Protein AF-A0A1H5P015-F1 (afdb_monomer)

Sequence (93 aa):
MNTRTAACAALLALTAALTACSSGTDAEADPAACKAAMVKDFKKAAAQGDKATPADRPTACDGLDDKTVQKLATEVISEQVDNTLKGLETAQP

Solvent-accessible surface area (backbone atoms only — not comparable to full-atom values): 6118 Å² total; per-residue (Å²): 142,86,83,90,80,84,80,99,77,84,78,92,69,76,96,78,76,86,80,85,80,72,96,59,100,62,90,71,53,43,68,66,54,21,43,53,48,51,48,50,51,50,52,51,35,64,75,44,49,94,71,44,68,92,76,76,85,55,75,53,40,51,84,54,55,70,65,59,53,51,50,45,53,50,52,47,53,52,53,54,51,53,54,50,51,55,54,51,68,72,66,60,132

Radius of gyration: 21.09 Å; Cα contacts (8 Å, |Δi|>4): 39; chains: 1; bounding box: 57×58×42 Å

Mean predicted aligned error: 13.5 Å

Secondary structure (DSSP, 8-state):
--------------S-SSSS----SS----HHHHHHHHHHHHHHHHHHGGGPPPPPPPGGGTTS-HHHHHHHHHHHHHHHHHHHHHHHHTT--

pLDDT: mean 76.71, std 19.41, range [38.88, 95.0]

Structure (mmCIF, N/CA/C/O backbone):
data_AF-A0A1H5P015-F1
#
_entry.id   AF-A0A1H5P015-F1
#
loop_
_atom_site.group_PDB
_atom_site.id
_atom_site.type_symbol
_atom_site.label_atom_id
_atom_site.label_alt_id
_atom_site.label_comp_id
_atom_site.label_asym_id
_atom_site.label_entity_id
_atom_site.label_seq_id
_atom_site.pdbx_PDB_ins_code
_atom_site.Cartn_x
_atom_site.Cartn_y
_atom_site.Cartn_z
_atom_site.occupancy
_atom_site.B_iso_or_equiv
_atom_site.auth_seq_id
_atom_site.auth_comp_id
_atom_site.auth_asym_id
_atom_site.auth_atom_id
_atom_site.pdbx_PDB_model_num
ATOM 1 N N . MET A 1 1 ? 33.847 46.511 13.257 1.00 38.88 1 MET A N 1
ATOM 2 C CA . MET A 1 1 ? 33.348 45.522 12.279 1.00 38.88 1 MET A CA 1
ATOM 3 C C . MET A 1 1 ? 32.907 44.315 13.083 1.00 38.88 1 MET A C 1
ATOM 5 O O . MET A 1 1 ? 33.737 43.493 13.443 1.00 38.88 1 MET A O 1
ATOM 9 N N . ASN A 1 2 ? 31.634 44.287 13.473 1.00 43.38 2 ASN A N 1
ATOM 10 C CA . ASN A 1 2 ? 31.087 43.260 14.352 1.00 43.38 2 ASN A CA 1
ATOM 11 C C . ASN A 1 2 ? 29.881 42.633 13.669 1.00 43.38 2 ASN A C 1
ATOM 13 O O . ASN A 1 2 ? 28.844 43.284 13.626 1.00 43.38 2 ASN A O 1
ATOM 17 N N . THR A 1 3 ? 30.000 41.374 13.251 1.00 46.81 3 THR A N 1
ATOM 18 C CA . THR A 1 3 ? 28.900 40.408 13.369 1.00 46.81 3 THR A CA 1
ATOM 19 C C . THR A 1 3 ? 29.431 38.989 13.208 1.00 46.81 3 THR A C 1
ATOM 21 O O . THR A 1 3 ? 30.015 38.618 12.195 1.00 46.81 3 THR A O 1
ATOM 24 N N . ARG A 1 4 ? 29.253 38.213 14.277 1.00 63.31 4 ARG A N 1
ATOM 25 C CA . ARG A 1 4 ? 29.416 36.763 14.330 1.00 63.31 4 ARG A CA 1
ATOM 26 C C . ARG A 1 4 ? 28.119 36.129 13.819 1.00 63.31 4 ARG A C 1
ATOM 28 O O . ARG A 1 4 ? 27.061 36.496 14.317 1.00 63.31 4 ARG A O 1
ATOM 35 N N . THR A 1 5 ? 28.217 35.141 12.936 1.00 50.12 5 THR A N 1
ATOM 36 C CA . THR A 1 5 ? 27.125 34.200 12.614 1.00 50.12 5 THR A CA 1
ATOM 37 C C . THR A 1 5 ? 27.806 32.928 12.099 1.00 50.12 5 THR A C 1
ATOM 39 O O . THR A 1 5 ? 28.371 32.938 11.015 1.00 50.12 5 THR A O 1
ATOM 42 N N . ALA A 1 6 ? 28.150 31.962 12.952 1.00 51.38 6 ALA A N 1
ATOM 43 C CA . ALA A 1 6 ? 27.285 30.965 13.588 1.00 51.38 6 ALA A CA 1
ATOM 44 C C . ALA A 1 6 ? 26.664 29.974 12.581 1.00 51.38 6 ALA A C 1
ATOM 46 O O . ALA A 1 6 ? 25.758 30.320 11.836 1.00 51.38 6 ALA A O 1
ATOM 47 N N . ALA A 1 7 ? 27.173 28.7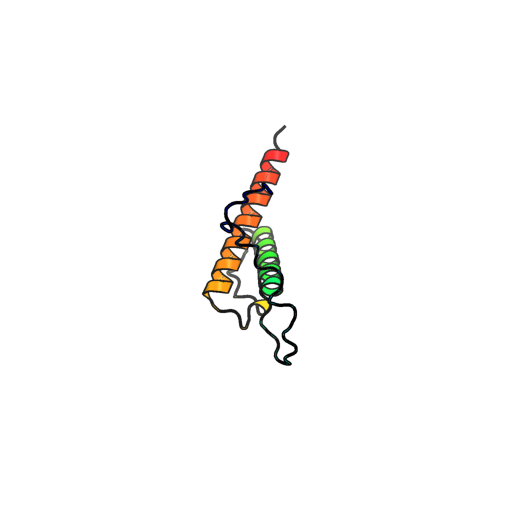38 12.650 1.00 51.44 7 ALA A N 1
ATOM 48 C CA . ALA A 1 7 ? 26.484 27.468 12.413 1.00 51.44 7 ALA A CA 1
ATOM 49 C C . ALA A 1 7 ? 25.778 27.247 11.057 1.00 51.44 7 ALA A C 1
ATOM 51 O O . ALA A 1 7 ? 24.556 27.302 10.956 1.00 51.44 7 ALA A O 1
ATOM 52 N N . CYS A 1 8 ? 26.537 26.802 10.051 1.00 45.34 8 CYS A N 1
ATOM 53 C CA . CYS A 1 8 ? 25.994 26.013 8.938 1.00 45.34 8 CYS A CA 1
ATOM 54 C C . CYS A 1 8 ? 25.765 24.562 9.398 1.00 45.34 8 CYS A C 1
ATOM 56 O O . CYS A 1 8 ? 26.529 23.664 9.056 1.00 45.34 8 CYS A O 1
ATOM 58 N N . ALA A 1 9 ? 24.748 24.336 10.226 1.00 53.56 9 ALA A N 1
ATOM 59 C CA . ALA A 1 9 ? 24.313 22.998 10.616 1.00 53.56 9 ALA A CA 1
ATOM 60 C C . ALA A 1 9 ? 22.792 22.984 10.775 1.00 53.56 9 ALA A C 1
ATOM 62 O O . ALA A 1 9 ? 22.279 23.105 11.879 1.00 53.56 9 ALA A O 1
ATOM 63 N N . ALA A 1 10 ? 22.101 22.898 9.642 1.00 56.06 10 ALA A N 1
ATOM 64 C CA . ALA A 1 10 ? 20.767 22.326 9.456 1.00 56.06 10 ALA A CA 1
ATOM 65 C C . ALA A 1 10 ? 20.248 22.860 8.126 1.00 56.06 10 ALA A C 1
ATOM 67 O O . ALA A 1 10 ? 20.028 24.056 8.009 1.00 56.06 10 ALA A O 1
ATOM 68 N N . LEU A 1 11 ? 20.101 21.981 7.138 1.00 49.88 11 LEU A N 1
ATOM 69 C CA . LEU A 1 11 ? 19.024 21.990 6.144 1.00 49.88 11 LEU A CA 1
ATOM 70 C C . LEU A 1 11 ? 19.209 20.731 5.289 1.00 49.88 11 LEU A C 1
ATOM 72 O O . LEU A 1 11 ? 19.630 20.764 4.137 1.00 49.88 11 LEU A O 1
ATOM 76 N N . LEU A 1 12 ? 18.876 19.591 5.901 1.00 50.94 12 LEU A N 1
ATOM 77 C CA . LEU A 1 12 ? 18.315 18.444 5.189 1.00 50.94 12 LEU A CA 1
ATOM 78 C C . LEU A 1 12 ? 16.968 18.902 4.608 1.00 50.94 12 LEU A C 1
ATOM 80 O O . LEU A 1 12 ? 15.902 18.625 5.150 1.00 50.94 12 LEU A O 1
ATOM 84 N N . ALA A 1 13 ? 17.034 19.712 3.554 1.00 53.72 13 ALA A N 1
ATOM 85 C CA . ALA A 1 13 ? 15.884 20.148 2.791 1.00 53.72 13 ALA A CA 1
ATOM 86 C C . ALA A 1 13 ? 15.546 19.055 1.769 1.00 53.72 13 ALA A C 1
ATOM 88 O O . ALA A 1 13 ? 16.224 18.888 0.761 1.00 53.72 13 ALA A O 1
ATOM 89 N N . LEU A 1 14 ? 14.518 18.278 2.099 1.00 49.16 14 LEU A N 1
ATOM 90 C CA . LEU A 1 14 ? 13.439 17.860 1.200 1.00 49.16 14 LEU A CA 1
ATOM 91 C C . LEU A 1 14 ? 13.786 17.730 -0.305 1.00 49.16 14 LEU A C 1
ATOM 93 O O . LEU A 1 14 ? 13.578 18.642 -1.101 1.00 49.16 14 LEU A O 1
ATOM 97 N N . THR A 1 15 ? 14.274 16.555 -0.696 1.00 55.69 15 THR A N 1
ATOM 98 C CA . THR A 1 15 ? 13.630 15.569 -1.604 1.00 55.69 15 THR A CA 1
ATOM 99 C C . THR A 1 15 ? 12.613 15.967 -2.704 1.00 55.69 15 THR A C 1
ATOM 101 O O . THR A 1 15 ? 11.892 15.079 -3.142 1.00 55.69 15 THR A O 1
ATOM 104 N N . ALA A 1 16 ? 12.510 17.191 -3.228 1.00 50.00 16 ALA A N 1
ATOM 105 C CA . ALA A 1 16 ? 11.395 17.521 -4.147 1.00 50.00 16 ALA A CA 1
ATOM 106 C C . ALA A 1 16 ? 11.755 17.975 -5.576 1.00 50.00 16 ALA A C 1
ATOM 108 O O . ALA A 1 16 ? 10.864 18.408 -6.299 1.00 50.00 16 ALA A O 1
ATOM 109 N N 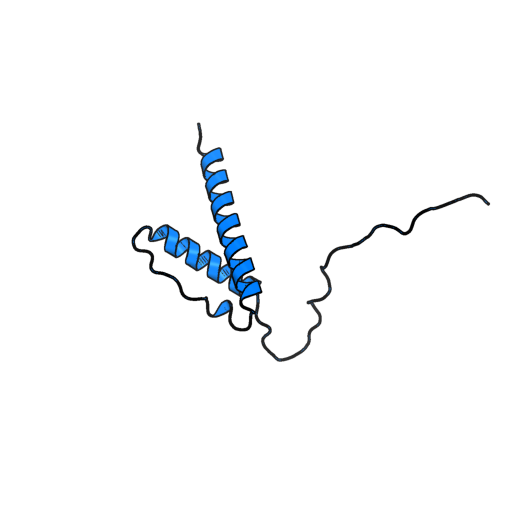. ALA A 1 17 ? 13.014 17.875 -6.019 1.00 50.50 17 ALA A N 1
ATOM 110 C CA . ALA A 1 17 ? 13.406 18.355 -7.357 1.00 50.50 17 ALA A CA 1
ATOM 111 C C . ALA A 1 17 ? 14.154 17.342 -8.247 1.00 50.50 17 ALA A C 1
ATOM 113 O O . ALA A 1 17 ? 14.594 17.717 -9.330 1.00 50.50 17 ALA A O 1
ATOM 114 N N . LEU A 1 18 ? 14.312 16.074 -7.839 1.00 48.22 18 LEU A N 1
ATOM 115 C CA . LEU A 1 18 ? 15.159 15.117 -8.576 1.00 48.22 18 LEU A CA 1
ATOM 116 C C . LEU A 1 18 ? 14.450 14.182 -9.574 1.00 48.22 18 LEU A C 1
ATOM 118 O O . LEU A 1 18 ? 15.143 13.411 -10.223 1.00 48.22 18 LEU A O 1
ATOM 122 N N . THR A 1 19 ? 13.133 14.252 -9.778 1.00 53.72 19 THR A N 1
ATOM 123 C CA . THR A 1 19 ? 12.451 13.374 -10.763 1.00 53.72 19 THR A CA 1
ATOM 124 C C . THR A 1 19 ? 11.812 14.103 -11.945 1.00 53.72 19 THR A C 1
ATOM 126 O O . THR A 1 19 ? 11.194 13.471 -12.790 1.00 53.72 19 THR A O 1
ATOM 129 N N . ALA A 1 20 ? 12.002 15.419 -12.080 1.00 46.75 20 ALA A N 1
ATOM 130 C CA . ALA A 1 20 ? 11.444 16.185 -13.202 1.00 46.75 20 ALA A CA 1
ATOM 131 C C . ALA A 1 20 ? 12.402 16.356 -14.404 1.00 46.75 20 ALA A C 1
ATOM 133 O O . ALA A 1 20 ? 12.146 17.189 -15.267 1.00 46.75 20 ALA A O 1
ATOM 134 N N . CYS A 1 21 ? 13.499 15.595 -14.480 1.00 47.59 21 CYS A N 1
ATOM 135 C CA . CYS A 1 21 ? 14.435 15.647 -15.611 1.00 47.59 21 CYS A CA 1
ATOM 136 C C . CYS A 1 21 ? 15.011 14.256 -15.925 1.00 47.59 21 CYS A C 1
ATOM 138 O O . CYS A 1 21 ? 16.198 14.001 -15.750 1.00 47.59 21 CYS A O 1
ATOM 140 N N . SER A 1 22 ? 14.152 13.352 -16.391 1.00 39.72 22 SER A N 1
ATOM 141 C CA . SER A 1 22 ? 14.554 12.147 -17.124 1.00 39.72 22 SER A CA 1
ATOM 142 C C . SER A 1 22 ? 13.864 12.201 -18.484 1.00 39.72 22 SER A C 1
ATOM 144 O O . SER A 1 22 ? 12.787 11.661 -18.711 1.00 39.72 22 SER A O 1
ATOM 146 N N . SER A 1 23 ? 14.443 12.982 -19.392 1.00 48.84 23 SER A N 1
ATOM 147 C CA . SER A 1 23 ? 14.163 12.915 -20.822 1.00 48.84 23 SER A CA 1
ATOM 148 C C . SER A 1 23 ? 14.782 11.622 -21.365 1.00 48.84 23 SER A C 1
ATOM 150 O O . SER A 1 23 ? 15.864 11.630 -21.944 1.00 48.84 23 SER A O 1
ATOM 152 N N . GLY A 1 24 ? 14.104 10.500 -21.130 1.00 40.81 24 GLY A N 1
ATOM 153 C CA . GLY A 1 24 ? 14.505 9.168 -21.571 1.00 40.81 24 GLY A CA 1
ATOM 154 C C . GLY A 1 24 ? 13.272 8.346 -21.922 1.00 40.81 24 GLY A C 1
ATOM 155 O O . GLY A 1 24 ? 12.320 8.268 -21.157 1.00 40.81 24 GLY A O 1
ATOM 156 N N . THR A 1 25 ? 13.248 7.807 -23.132 1.00 50.06 25 THR A N 1
ATOM 157 C CA . THR A 1 25 ? 12.109 7.117 -23.739 1.00 50.06 25 THR A CA 1
ATOM 158 C C . THR A 1 25 ? 12.028 5.670 -23.253 1.00 50.06 25 THR A C 1
ATOM 160 O O . THR A 1 25 ? 12.261 4.759 -24.027 1.00 50.06 25 THR A O 1
ATOM 163 N N . ASP A 1 26 ? 11.692 5.463 -21.984 1.00 47.12 26 ASP A N 1
ATOM 164 C CA . ASP A 1 26 ? 11.318 4.166 -21.415 1.00 47.12 26 ASP A CA 1
ATOM 165 C C . ASP A 1 26 ? 10.300 4.449 -20.309 1.00 47.12 26 ASP A C 1
ATOM 167 O O . ASP A 1 26 ? 10.513 5.332 -19.483 1.00 47.12 26 ASP A O 1
ATOM 171 N N . ALA A 1 27 ? 9.145 3.785 -20.337 1.00 54.50 27 ALA A N 1
ATOM 172 C CA . ALA A 1 27 ? 8.068 4.033 -19.384 1.00 54.50 27 ALA A CA 1
ATOM 173 C C . ALA A 1 27 ? 8.516 3.633 -17.966 1.00 54.50 27 ALA A C 1
ATOM 175 O O . ALA A 1 27 ? 8.373 2.478 -17.568 1.00 54.50 27 ALA A O 1
ATOM 176 N N . GLU A 1 28 ? 9.098 4.579 -17.224 1.00 60.16 28 GLU A N 1
ATOM 177 C CA . GLU A 1 28 ? 9.395 4.431 -15.800 1.00 60.16 28 GLU A CA 1
ATOM 178 C C . GLU A 1 28 ? 8.103 4.044 -15.070 1.00 60.16 28 GLU A C 1
ATOM 180 O O . GLU A 1 28 ? 7.051 4.662 -15.253 1.00 60.16 28 GLU A O 1
ATOM 185 N N . ALA A 1 29 ? 8.177 2.976 -14.275 1.00 70.44 29 ALA A N 1
ATOM 186 C CA . ALA A 1 29 ? 7.053 2.507 -13.482 1.00 70.44 29 ALA A CA 1
ATOM 187 C C . ALA A 1 29 ? 6.565 3.631 -12.558 1.00 70.44 29 ALA A C 1
ATOM 189 O O . ALA A 1 29 ? 7.370 4.244 -11.860 1.00 70.44 29 ALA A O 1
ATOM 190 N N 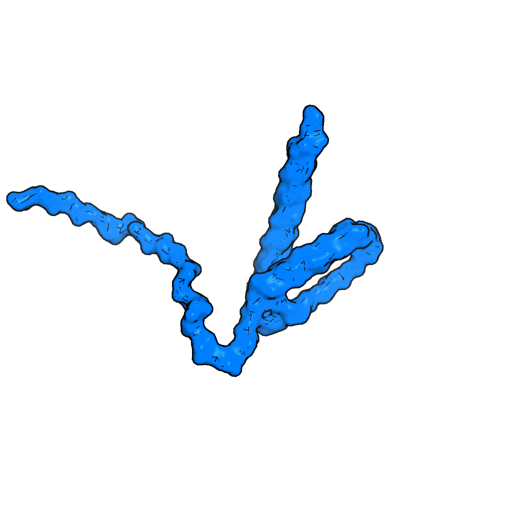. ASP A 1 30 ? 5.255 3.895 -12.554 1.00 87.12 30 ASP A N 1
ATOM 191 C CA . ASP A 1 30 ? 4.647 5.024 -11.845 1.00 87.12 30 ASP A CA 1
ATOM 192 C C . ASP A 1 30 ? 4.104 4.580 -10.468 1.00 87.12 30 ASP A C 1
ATOM 194 O O . ASP A 1 30 ? 3.045 3.939 -10.383 1.00 87.12 30 ASP A O 1
ATOM 198 N N . PRO A 1 31 ? 4.776 4.937 -9.351 1.00 89.19 31 PRO A N 1
ATOM 199 C CA . PRO A 1 31 ? 4.323 4.573 -8.011 1.00 89.19 31 PRO A CA 1
ATOM 200 C C . PRO A 1 31 ? 2.965 5.187 -7.652 1.00 89.19 31 PRO A C 1
ATOM 202 O O . PRO A 1 31 ? 2.210 4.596 -6.876 1.00 89.19 31 PRO A O 1
ATOM 205 N N . ALA A 1 32 ? 2.630 6.355 -8.207 1.00 91.88 32 ALA A N 1
ATOM 206 C CA . ALA A 1 32 ? 1.357 7.015 -7.952 1.00 91.88 32 ALA A CA 1
ATOM 207 C C . ALA A 1 32 ? 0.211 6.294 -8.674 1.00 91.88 32 ALA A C 1
ATOM 209 O O . ALA A 1 32 ? -0.837 6.061 -8.065 1.00 91.88 32 ALA A O 1
ATOM 210 N N . ALA A 1 33 ? 0.421 5.872 -9.926 1.00 92.19 33 ALA A N 1
ATOM 211 C CA . ALA A 1 33 ? -0.544 5.051 -10.657 1.00 92.19 33 ALA A CA 1
ATOM 212 C C . ALA A 1 33 ? -0.778 3.699 -9.964 1.00 92.19 33 ALA A C 1
ATOM 214 O O . ALA A 1 33 ? -1.930 3.291 -9.786 1.00 92.19 33 ALA A O 1
ATOM 215 N N . CYS A 1 34 ? 0.293 3.044 -9.501 1.00 94.62 34 CYS A N 1
ATOM 216 C CA . CYS A 1 34 ? 0.204 1.823 -8.700 1.00 94.62 34 CYS A CA 1
ATOM 217 C C . CYS A 1 34 ? -0.638 2.037 -7.435 1.00 94.62 34 CYS A C 1
ATOM 219 O O . CYS A 1 34 ? -1.632 1.339 -7.223 1.00 94.62 34 CYS A O 1
ATOM 221 N N . LYS A 1 35 ? -0.308 3.053 -6.623 1.00 94.31 35 LYS A N 1
ATOM 222 C CA . LYS A 1 35 ? -1.049 3.363 -5.391 1.00 94.31 35 LYS A CA 1
ATOM 223 C C . LYS A 1 35 ? -2.526 3.646 -5.673 1.00 94.31 35 LYS A C 1
ATOM 225 O O . LYS A 1 35 ? -3.395 3.128 -4.974 1.00 94.31 35 LYS A O 1
ATOM 230 N N . ALA A 1 36 ? -2.832 4.420 -6.714 1.00 94.38 36 ALA A N 1
ATOM 231 C CA . ALA A 1 36 ? -4.208 4.725 -7.103 1.00 94.38 36 ALA A CA 1
ATOM 232 C C . ALA A 1 36 ? -5.001 3.465 -7.496 1.00 94.38 36 ALA A C 1
ATOM 234 O O . ALA A 1 36 ? -6.166 3.325 -7.108 1.00 94.38 36 ALA A O 1
ATOM 235 N N . ALA A 1 37 ? -4.374 2.529 -8.216 1.00 94.31 37 ALA A N 1
ATOM 236 C C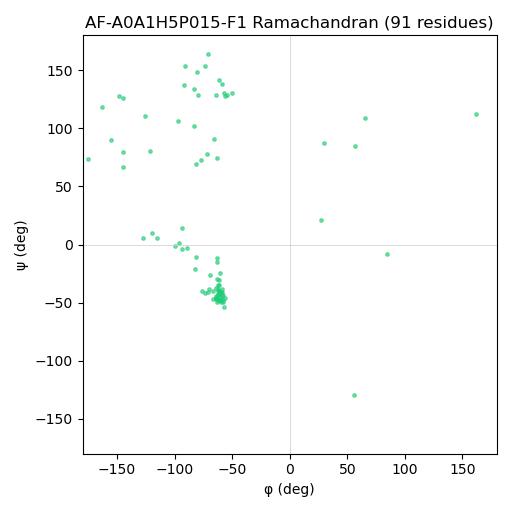A . ALA A 1 37 ? -4.982 1.243 -8.544 1.00 94.31 37 ALA A CA 1
ATOM 237 C C . ALA A 1 37 ? -5.253 0.407 -7.281 1.00 94.31 37 ALA A C 1
ATOM 239 O O . ALA A 1 37 ? -6.368 -0.082 -7.101 1.00 94.31 37 ALA A O 1
ATOM 240 N N . MET A 1 38 ? -4.298 0.346 -6.348 1.00 94.88 38 MET A N 1
ATOM 241 C CA . MET A 1 38 ? -4.466 -0.361 -5.071 1.00 94.88 38 MET A CA 1
ATOM 242 C C . MET A 1 38 ? -5.599 0.224 -4.216 1.00 94.88 38 MET A C 1
ATOM 244 O O . MET A 1 38 ? -6.383 -0.524 -3.636 1.00 94.88 38 MET A O 1
ATOM 248 N N . VAL A 1 39 ? -5.749 1.554 -4.171 1.00 94.81 39 VAL A N 1
ATOM 249 C CA . VAL A 1 39 ? -6.883 2.208 -3.487 1.00 94.81 39 VAL A CA 1
ATOM 250 C C . VAL A 1 39 ? -8.216 1.792 -4.111 1.00 94.81 39 VAL A C 1
ATOM 252 O O . VAL A 1 39 ? -9.191 1.549 -3.396 1.00 94.81 39 VAL A O 1
ATOM 255 N N . LYS A 1 40 ? -8.286 1.721 -5.444 1.00 92.31 40 LYS A N 1
ATOM 256 C CA . LYS A 1 40 ? -9.499 1.308 -6.158 1.00 92.31 40 LYS A CA 1
ATOM 257 C C . LYS A 1 40 ? -9.867 -0.140 -5.835 1.00 92.31 40 LYS A C 1
ATOM 259 O O . LYS A 1 40 ? -11.032 -0.405 -5.534 1.00 92.31 40 LYS A O 1
ATOM 264 N N . ASP A 1 41 ? -8.892 -1.042 -5.857 1.00 92.12 41 ASP A N 1
ATOM 265 C CA . ASP A 1 41 ? -9.114 -2.457 -5.554 1.00 92.12 41 ASP A CA 1
ATOM 266 C C . ASP A 1 41 ? -9.499 -2.668 -4.090 1.00 92.12 41 ASP A C 1
ATOM 268 O O . ASP A 1 41 ? -10.454 -3.394 -3.814 1.00 92.12 41 ASP A O 1
ATOM 272 N N . PHE A 1 42 ? -8.869 -1.943 -3.159 1.00 91.69 42 PHE A N 1
ATOM 273 C CA . PHE A 1 42 ? -9.263 -1.954 -1.750 1.00 91.69 42 PHE A CA 1
ATOM 274 C C . PHE A 1 42 ? -10.724 -1.524 -1.566 1.00 91.69 42 PHE A C 1
ATOM 276 O O . PHE A 1 42 ? -11.502 -2.222 -0.919 1.00 91.69 42 PHE A O 1
ATOM 283 N N . LYS A 1 43 ? -11.138 -0.399 -2.167 1.00 91.31 43 LYS A N 1
ATOM 284 C CA . LYS A 1 43 ? -12.526 0.090 -2.076 1.00 91.31 43 LYS A CA 1
ATOM 285 C C . LYS A 1 43 ? -13.523 -0.893 -2.682 1.00 91.31 43 LYS A C 1
ATOM 287 O O . LYS A 1 43 ? -14.613 -1.071 -2.143 1.00 91.31 43 LYS A O 1
ATOM 292 N N . LYS A 1 44 ? -13.155 -1.542 -3.790 1.00 91.75 44 LYS A N 1
ATOM 293 C CA . LYS A 1 44 ? -13.973 -2.583 -4.416 1.00 91.75 44 LYS A CA 1
ATOM 294 C C . LYS A 1 44 ? -14.129 -3.791 -3.491 1.00 91.75 44 LYS A C 1
ATOM 296 O O . LYS A 1 44 ? -15.255 -4.241 -3.302 1.00 91.75 44 LYS A O 1
ATOM 301 N N . ALA A 1 45 ? -13.041 -4.273 -2.893 1.00 90.50 45 ALA A N 1
ATOM 302 C CA . ALA A 1 45 ? -13.079 -5.372 -1.933 1.00 90.50 45 ALA A CA 1
ATOM 303 C C . ALA A 1 45 ? -13.922 -5.009 -0.699 1.00 90.50 45 ALA A C 1
ATOM 305 O O . ALA A 1 45 ? -14.811 -5.766 -0.318 1.00 90.50 45 ALA A O 1
ATOM 306 N N . ALA A 1 46 ? -13.738 -3.809 -0.142 1.00 89.00 46 ALA A N 1
ATOM 307 C CA . ALA A 1 46 ? -14.536 -3.313 0.979 1.00 89.00 46 ALA A CA 1
ATOM 308 C C . ALA A 1 46 ? -16.040 -3.263 0.650 1.00 89.00 46 ALA A C 1
ATOM 310 O O . ALA A 1 46 ? -16.863 -3.663 1.467 1.00 89.00 46 ALA A O 1
ATOM 311 N N . ALA A 1 47 ? -16.408 -2.842 -0.566 1.00 91.06 47 ALA A N 1
ATOM 312 C CA . ALA A 1 47 ? -17.799 -2.846 -1.024 1.00 91.06 47 ALA A CA 1
ATOM 313 C C . ALA A 1 47 ? -18.366 -4.262 -1.249 1.00 91.06 47 ALA A C 1
ATOM 315 O O . ALA A 1 47 ? -19.578 -4.461 -1.171 1.00 91.06 47 ALA A O 1
ATOM 316 N N . GLN A 1 48 ? -17.511 -5.245 -1.546 1.00 92.81 48 GLN A N 1
ATOM 317 C CA . GLN A 1 48 ? -17.902 -6.647 -1.719 1.00 92.81 48 GLN A CA 1
ATOM 318 C C . GLN A 1 48 ? -18.021 -7.408 -0.388 1.00 92.81 48 GLN A C 1
ATOM 320 O O . GLN A 1 48 ? -18.721 -8.424 -0.345 1.00 92.81 48 GLN A O 1
ATOM 325 N N . GLY A 1 49 ? -17.375 -6.928 0.680 1.00 90.75 49 GLY A N 1
ATOM 326 C CA . GLY A 1 49 ? -17.368 -7.575 1.993 1.00 90.75 49 GLY A CA 1
ATOM 327 C C . GLY A 1 49 ? -16.862 -9.016 1.905 1.00 90.75 49 GLY 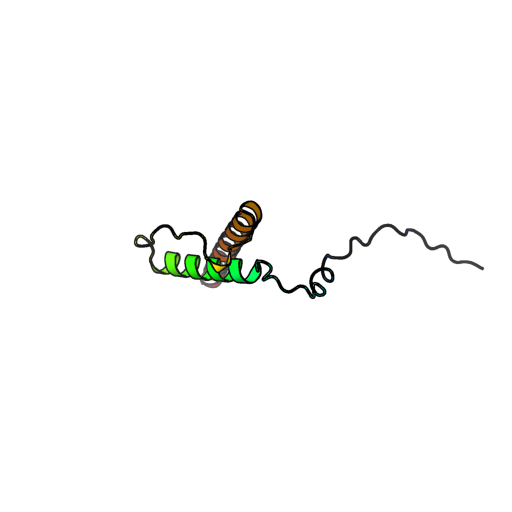A C 1
ATOM 328 O O . GLY A 1 49 ? -15.856 -9.286 1.254 1.00 90.75 49 GLY A O 1
ATOM 329 N N . ASP A 1 50 ? -17.609 -9.960 2.476 1.00 90.94 50 ASP A N 1
ATOM 330 C CA . ASP A 1 50 ? -17.255 -11.392 2.501 1.00 90.94 50 ASP A CA 1
ATOM 331 C C . ASP A 1 50 ? -17.183 -12.053 1.113 1.00 90.94 50 ASP A C 1
ATOM 333 O O . ASP A 1 50 ? -16.712 -13.180 0.974 1.00 90.94 50 ASP A O 1
ATOM 337 N N . LYS A 1 51 ? -17.668 -11.374 0.066 1.00 91.56 51 LYS A N 1
ATOM 338 C CA . LYS A 1 51 ? -17.588 -11.849 -1.324 1.00 91.56 51 LYS A CA 1
ATOM 339 C C . LYS A 1 51 ? -16.310 -11.398 -2.029 1.00 91.56 51 LYS A C 1
ATOM 341 O O . LYS A 1 51 ? -16.129 -11.730 -3.201 1.00 91.56 51 LYS A O 1
ATOM 346 N N . ALA A 1 52 ? -15.472 -10.601 -1.367 1.00 89.81 52 ALA A N 1
ATOM 347 C CA . ALA A 1 52 ? -14.212 -10.152 -1.929 1.00 89.81 52 ALA A CA 1
ATOM 348 C C . ALA A 1 52 ? -13.288 -11.351 -2.160 1.00 89.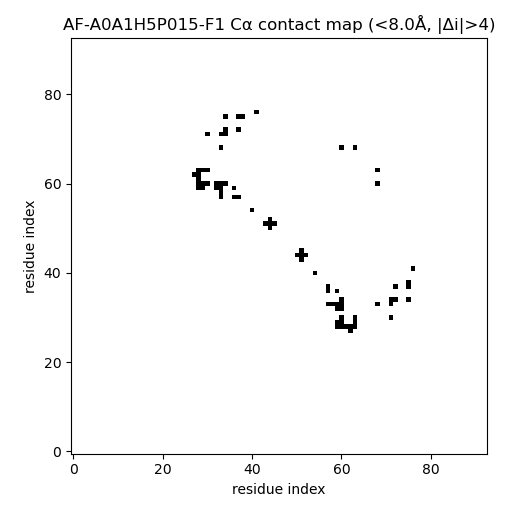81 52 ALA A C 1
ATOM 350 O O . ALA A 1 52 ? -13.042 -12.162 -1.268 1.00 89.81 52 ALA A O 1
ATOM 351 N N . THR A 1 53 ? -12.761 -11.455 -3.373 1.00 87.75 53 THR A N 1
ATOM 352 C CA . THR A 1 53 ? -11.701 -12.408 -3.694 1.00 87.75 53 THR A CA 1
ATOM 353 C C . THR A 1 53 ? -10.343 -11.742 -3.489 1.00 87.75 53 THR A C 1
ATOM 355 O O . THR A 1 53 ? -10.249 -10.521 -3.646 1.00 87.75 53 THR A O 1
ATOM 358 N N . PRO A 1 54 ? -9.278 -12.510 -3.191 1.00 81.25 54 PRO A N 1
ATOM 359 C CA . PRO A 1 54 ? -7.919 -11.983 -3.230 1.00 81.25 54 PRO A CA 1
ATOM 360 C C . PRO A 1 54 ? -7.673 -11.264 -4.561 1.00 81.25 54 PRO A C 1
ATOM 362 O O . PRO A 1 54 ? -8.013 -11.792 -5.621 1.00 81.25 54 PRO A O 1
ATOM 365 N N . ALA A 1 55 ? -7.150 -10.042 -4.491 1.00 80.00 55 ALA A N 1
ATOM 366 C CA . ALA A 1 55 ? -6.774 -9.279 -5.669 1.00 80.00 55 ALA A CA 1
ATOM 367 C C . ALA A 1 55 ? -5.306 -9.550 -5.997 1.00 80.00 55 ALA A C 1
ATOM 369 O O . ALA A 1 55 ? -4.457 -9.566 -5.102 1.00 80.00 55 ALA A O 1
ATOM 370 N N . ASP A 1 56 ? -5.020 -9.739 -7.280 1.00 87.44 56 ASP A N 1
ATOM 371 C CA . ASP A 1 56 ? -3.651 -9.768 -7.774 1.00 87.44 56 ASP A CA 1
ATOM 372 C C . ASP A 1 56 ? -3.028 -8.370 -7.723 1.00 87.44 56 ASP A C 1
ATOM 374 O O . ASP A 1 56 ? -3.713 -7.348 -7.614 1.00 87.44 56 ASP A O 1
ATOM 378 N N . ARG A 1 57 ? -1.698 -8.320 -7.833 1.00 87.38 57 ARG A N 1
ATOM 379 C CA . ARG A 1 57 ? -0.968 -7.062 -8.000 1.00 87.38 57 ARG A CA 1
ATOM 380 C C . ARG A 1 57 ? -1.506 -6.317 -9.235 1.00 87.38 57 ARG A C 1
ATOM 382 O O . ARG A 1 57 ? -1.525 -6.905 -10.317 1.00 87.38 57 ARG A O 1
ATOM 389 N N . PRO A 1 58 ? -1.895 -5.034 -9.116 1.00 89.56 58 PRO A N 1
ATOM 390 C CA . PRO A 1 58 ? -2.359 -4.268 -10.265 1.00 89.56 58 PRO A CA 1
ATOM 391 C C . PRO A 1 58 ? -1.266 -4.134 -11.326 1.00 89.56 58 PRO A C 1
ATOM 393 O O . PRO A 1 58 ? -0.117 -3.861 -10.987 1.00 89.56 58 PRO A O 1
ATOM 396 N N . THR A 1 59 ? -1.631 -4.202 -12.608 1.00 91.38 59 THR A N 1
ATOM 397 C CA . THR A 1 59 ? -0.692 -3.978 -13.728 1.00 91.38 59 THR A CA 1
ATOM 398 C C . THR A 1 59 ? -0.076 -2.577 -13.706 1.00 91.38 59 THR A C 1
ATOM 400 O O . THR A 1 59 ? 1.026 -2.358 -14.189 1.00 91.38 59 THR A O 1
ATOM 403 N N . ALA A 1 60 ? -0.755 -1.608 -13.083 1.00 90.44 60 ALA A N 1
ATOM 404 C CA . ALA A 1 60 ? -0.213 -0.270 -12.837 1.00 90.44 60 ALA A CA 1
ATOM 405 C C . ALA A 1 60 ? 1.017 -0.273 -11.907 1.00 90.44 60 ALA A C 1
ATOM 407 O O . ALA A 1 60 ? 1.713 0.731 -11.810 1.00 90.44 60 ALA A O 1
ATOM 408 N N . CYS A 1 61 ? 1.267 -1.378 -11.205 1.00 90.75 61 CYS A N 1
ATOM 409 C CA . CYS A 1 61 ? 2.451 -1.578 -10.386 1.00 90.75 61 CYS A CA 1
ATOM 410 C C . CYS A 1 61 ? 3.578 -2.287 -11.141 1.00 90.75 61 CYS A C 1
ATOM 412 O O . CYS A 1 61 ? 4.632 -2.491 -10.542 1.00 90.75 61 CYS A O 1
ATOM 414 N N . ASP A 1 62 ? 3.387 -2.713 -12.391 1.00 91.50 62 ASP A N 1
ATOM 415 C CA . ASP A 1 62 ? 4.420 -3.420 -13.151 1.00 91.50 62 ASP A CA 1
ATOM 416 C C . ASP A 1 62 ? 5.679 -2.554 -13.292 1.00 91.50 62 ASP A C 1
ATOM 418 O O . ASP A 1 62 ? 5.611 -1.341 -13.479 1.00 91.50 62 ASP A O 1
ATOM 422 N N . GLY A 1 63 ? 6.847 -3.179 -13.133 1.00 89.44 63 GLY A N 1
ATOM 423 C CA . GLY A 1 63 ? 8.142 -2.489 -13.143 1.00 89.44 63 GLY A CA 1
ATOM 424 C C . GLY A 1 63 ? 8.577 -1.880 -11.802 1.00 89.44 63 GLY A C 1
ATOM 425 O O . GLY A 1 63 ? 9.735 -1.492 -11.678 1.00 89.44 63 GLY A O 1
ATOM 426 N N . LEU A 1 64 ? 7.716 -1.851 -10.777 1.00 89.19 64 LEU A N 1
ATOM 427 C CA . LEU A 1 64 ? 8.130 -1.530 -9.402 1.00 89.19 64 LEU A CA 1
ATOM 428 C C . LEU A 1 64 ? 8.753 -2.751 -8.712 1.00 89.19 64 LEU A C 1
ATOM 430 O O . LEU A 1 64 ? 8.350 -3.890 -8.955 1.00 89.19 64 LEU A O 1
ATOM 434 N N . ASP A 1 65 ? 9.700 -2.544 -7.802 1.00 91.31 65 ASP A N 1
ATOM 435 C CA . ASP A 1 65 ? 10.189 -3.636 -6.962 1.00 91.31 65 ASP A CA 1
ATOM 436 C C . ASP A 1 65 ? 9.158 -4.019 -5.887 1.00 91.31 65 ASP A C 1
ATOM 438 O O . ASP A 1 65 ? 8.338 -3.206 -5.447 1.00 91.31 65 ASP A O 1
ATOM 442 N N . ASP A 1 66 ? 9.212 -5.270 -5.432 1.00 92.12 66 ASP A N 1
ATOM 443 C CA . ASP A 1 66 ? 8.232 -5.808 -4.486 1.00 92.12 66 ASP A CA 1
ATOM 444 C C . ASP A 1 66 ? 8.215 -5.061 -3.147 1.00 92.12 66 ASP A C 1
ATOM 446 O O . ASP A 1 66 ? 7.154 -4.946 -2.532 1.00 92.12 66 ASP A O 1
ATOM 450 N N . LYS A 1 67 ? 9.349 -4.503 -2.694 1.00 93.31 67 LYS A N 1
ATOM 451 C CA . LYS A 1 67 ? 9.386 -3.730 -1.442 1.00 93.31 67 LYS A CA 1
ATOM 452 C C . LYS A 1 67 ? 8.674 -2.395 -1.609 1.00 93.31 67 LYS A C 1
ATOM 454 O O . LYS A 1 67 ? 7.940 -1.990 -0.707 1.00 93.31 67 LYS A O 1
ATOM 459 N N . THR A 1 68 ? 8.855 -1.729 -2.748 1.00 92.88 68 THR A N 1
ATOM 460 C CA . THR A 1 68 ? 8.107 -0.513 -3.084 1.00 92.88 68 THR A CA 1
ATOM 461 C C . THR A 1 68 ? 6.612 -0.806 -3.134 1.00 92.88 68 THR A C 1
ATOM 463 O O . THR A 1 68 ? 5.841 -0.115 -2.471 1.00 92.88 68 THR A O 1
ATOM 466 N N . VAL A 1 69 ? 6.190 -1.877 -3.811 1.00 93.44 69 VAL A N 1
ATOM 467 C CA . VAL A 1 69 ? 4.768 -2.263 -3.856 1.00 93.44 69 VAL A CA 1
ATOM 468 C C . VAL A 1 69 ? 4.223 -2.608 -2.469 1.00 93.44 69 VAL A C 1
ATOM 470 O O . VAL A 1 69 ? 3.138 -2.157 -2.110 1.00 93.44 69 VAL A O 1
ATOM 473 N N . GLN A 1 70 ? 4.974 -3.344 -1.649 1.00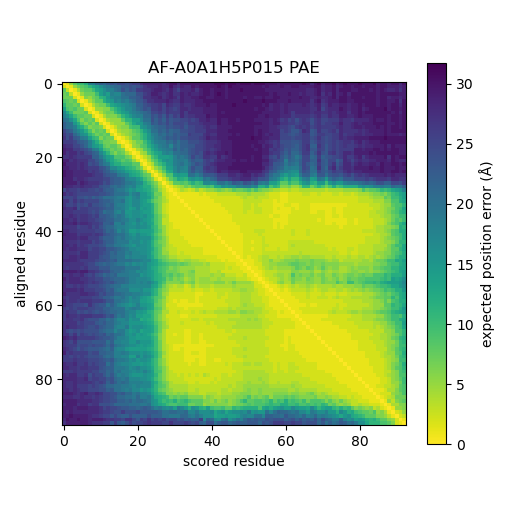 94.19 70 GLN A N 1
ATOM 474 C CA . GLN A 1 70 ? 4.574 -3.675 -0.280 1.00 94.19 70 GLN A CA 1
ATOM 475 C C . GLN A 1 70 ? 4.422 -2.425 0.600 1.00 94.19 70 GLN A C 1
ATOM 477 O O . GLN A 1 70 ? 3.484 -2.326 1.399 1.00 94.19 70 GLN A O 1
ATOM 482 N N . LYS A 1 71 ? 5.327 -1.453 0.450 1.00 94.56 71 LYS A N 1
ATOM 483 C CA . LYS A 1 71 ? 5.230 -0.168 1.143 1.00 94.56 71 LYS A CA 1
ATOM 484 C C . LYS A 1 71 ? 3.966 0.583 0.721 1.00 94.56 71 LYS A C 1
ATOM 486 O O . LYS A 1 71 ? 3.213 1.009 1.593 1.00 94.56 71 LYS A O 1
ATOM 491 N N . LEU A 1 72 ? 3.695 0.681 -0.582 1.00 95.00 72 LEU A N 1
ATOM 492 C CA . LEU A 1 72 ? 2.479 1.317 -1.098 1.00 95.00 72 LEU A CA 1
ATOM 493 C C . LEU A 1 72 ? 1.213 0.612 -0.591 1.00 95.00 72 LEU A C 1
ATOM 495 O O . LEU A 1 72 ? 0.279 1.285 -0.168 1.00 95.00 72 LEU A O 1
ATOM 499 N N . ALA A 1 73 ? 1.201 -0.725 -0.545 1.00 93.50 73 ALA A N 1
ATOM 500 C CA . ALA A 1 73 ? 0.095 -1.497 0.027 1.00 93.50 73 ALA A CA 1
ATOM 501 C C . ALA A 1 73 ? -0.189 -1.099 1.480 1.00 93.50 73 ALA A C 1
ATOM 503 O O . ALA A 1 73 ? -1.338 -0.882 1.865 1.00 93.50 73 ALA A O 1
ATOM 504 N N . THR A 1 74 ? 0.875 -0.988 2.277 1.00 95.00 74 THR A N 1
ATOM 505 C CA . THR A 1 74 ? 0.789 -0.632 3.696 1.00 95.00 74 THR A CA 1
ATOM 506 C C . THR A 1 74 ? 0.244 0.783 3.862 1.00 95.00 74 THR A C 1
ATOM 508 O O . THR A 1 74 ? -0.686 0.986 4.636 1.00 95.00 74 THR A O 1
ATOM 511 N N . GLU A 1 75 ? 0.758 1.743 3.085 1.00 95.00 75 GLU A N 1
ATOM 512 C CA . GLU A 1 75 ? 0.256 3.121 3.080 1.00 95.00 75 GLU A CA 1
ATOM 513 C C . GLU A 1 75 ? -1.230 3.189 2.715 1.00 95.00 75 GLU A C 1
ATOM 515 O O . GLU A 1 75 ? -1.987 3.882 3.389 1.00 95.00 75 GLU A O 1
ATOM 520 N N . VAL A 1 76 ? -1.668 2.446 1.691 1.00 94.38 76 VAL A N 1
ATOM 521 C CA . VAL A 1 76 ? -3.083 2.399 1.297 1.00 94.38 76 VAL A CA 1
ATOM 522 C C . VAL A 1 76 ? -3.947 1.899 2.447 1.00 94.38 76 VAL A C 1
ATOM 524 O O . VAL A 1 76 ? -4.933 2.551 2.781 1.00 94.38 76 VAL A O 1
ATOM 527 N N . ILE A 1 77 ? -3.588 0.778 3.078 1.00 91.75 77 ILE A N 1
ATOM 528 C CA . ILE A 1 77 ? -4.372 0.215 4.185 1.00 91.75 77 ILE A CA 1
ATOM 529 C C . ILE A 1 77 ? -4.439 1.204 5.352 1.00 91.75 77 ILE A C 1
ATOM 531 O O . ILE A 1 77 ? -5.534 1.478 5.842 1.00 91.75 77 ILE A O 1
ATOM 535 N N . SER A 1 78 ? -3.303 1.776 5.763 1.00 94.25 78 SER A N 1
ATOM 536 C CA . SER A 1 78 ? -3.256 2.774 6.836 1.00 94.25 78 SER A CA 1
ATOM 537 C C . SER A 1 78 ? -4.134 3.987 6.526 1.00 94.25 78 SER A C 1
ATOM 539 O O . SER A 1 78 ? -4.968 4.356 7.346 1.00 94.25 78 SER A O 1
ATOM 541 N N . GLU A 1 79 ? -4.036 4.553 5.319 1.00 92.81 79 GLU A N 1
ATOM 542 C CA . GLU A 1 79 ? -4.870 5.686 4.903 1.00 92.81 79 GLU A CA 1
ATOM 543 C C . GLU A 1 79 ? -6.366 5.346 4.924 1.00 92.81 79 GLU A C 1
ATOM 545 O O . GLU A 1 79 ? -7.180 6.165 5.352 1.00 92.81 79 GLU A O 1
ATOM 550 N N . GLN A 1 80 ? -6.765 4.155 4.463 1.00 91.31 80 GLN A N 1
ATOM 551 C CA . GLN A 1 80 ? -8.180 3.767 4.471 1.00 91.31 80 GLN A CA 1
ATOM 552 C C . GLN A 1 80 ? -8.706 3.518 5.891 1.00 91.31 80 GLN A C 1
ATOM 554 O O . GLN A 1 80 ? -9.835 3.913 6.190 1.00 91.31 80 GLN A O 1
ATOM 559 N N . VAL A 1 81 ? -7.904 2.915 6.775 1.00 91.50 81 VAL A N 1
ATOM 560 C CA . VAL A 1 81 ? -8.262 2.729 8.190 1.00 91.50 81 VAL A CA 1
ATOM 561 C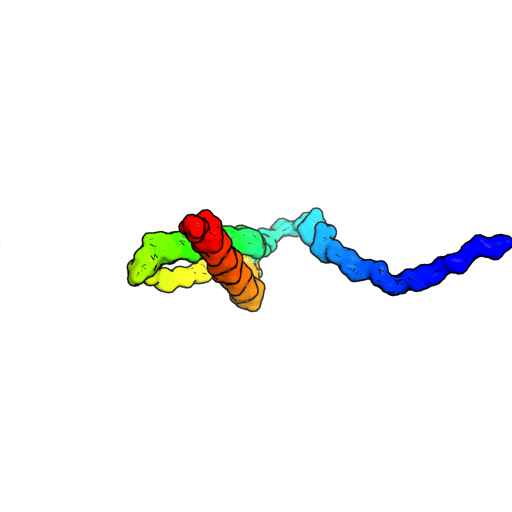 C . VAL A 1 81 ? -8.414 4.080 8.881 1.00 91.50 81 VAL A C 1
ATOM 563 O O . VAL A 1 81 ? -9.461 4.334 9.472 1.00 91.50 81 VAL A O 1
ATOM 566 N N . ASP A 1 82 ? -7.443 4.981 8.733 1.00 92.38 82 ASP A N 1
ATOM 567 C CA . ASP A 1 82 ? -7.492 6.316 9.336 1.00 92.38 82 ASP A CA 1
ATOM 568 C C . ASP A 1 82 ? -8.699 7.121 8.844 1.00 92.38 82 ASP A C 1
ATOM 570 O O . ASP A 1 82 ? -9.384 7.776 9.630 1.00 92.38 82 ASP A O 1
ATOM 574 N N . ASN A 1 83 ? -8.999 7.061 7.543 1.00 88.75 83 ASN A N 1
ATOM 575 C CA . ASN A 1 83 ? -10.179 7.717 6.980 1.00 88.75 83 ASN A CA 1
ATOM 576 C C . ASN A 1 83 ? -11.484 7.125 7.527 1.00 88.75 83 ASN A C 1
ATOM 578 O O . ASN A 1 83 ? -12.437 7.864 7.771 1.00 88.75 83 ASN A O 1
ATOM 582 N N . THR A 1 84 ? -11.524 5.808 7.743 1.00 87.00 84 THR A N 1
ATOM 583 C CA . THR A 1 84 ? -12.683 5.134 8.337 1.00 87.00 84 THR A CA 1
ATOM 584 C C . THR A 1 84 ? -12.870 5.565 9.789 1.00 87.00 84 THR A C 1
ATOM 586 O O . THR A 1 84 ? -13.974 5.948 10.163 1.00 87.00 84 THR A O 1
ATOM 589 N N . LEU A 1 85 ? -11.801 5.575 10.590 1.00 88.81 85 LEU A N 1
ATOM 590 C CA . LEU A 1 85 ? -11.842 6.003 11.992 1.00 88.81 85 LEU A CA 1
ATOM 591 C C . LEU A 1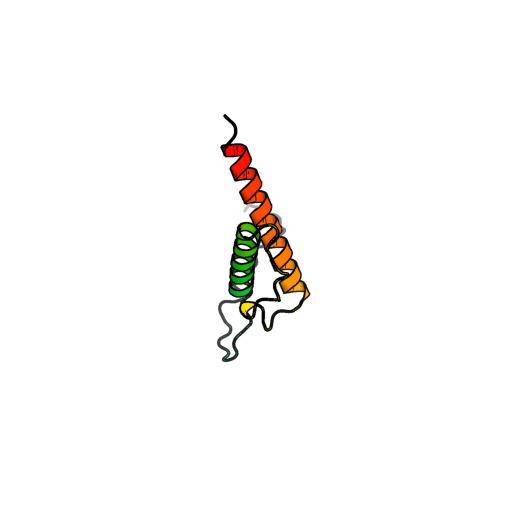 85 ? -12.315 7.454 12.129 1.00 88.81 85 LEU A C 1
ATOM 593 O O . LEU A 1 85 ? -13.260 7.708 12.869 1.00 88.81 85 LEU A O 1
ATOM 597 N N . LYS A 1 86 ? -11.766 8.378 11.332 1.00 87.50 86 LYS A N 1
ATOM 598 C CA . LYS A 1 86 ? -12.223 9.780 11.295 1.00 87.50 86 LYS A CA 1
ATOM 599 C C . LYS A 1 86 ? -13.701 9.905 10.915 1.00 87.50 86 LYS A C 1
ATOM 601 O O . LYS A 1 86 ? -14.427 10.743 11.452 1.00 87.50 86 LYS A O 1
ATOM 606 N N . GLY A 1 87 ? -14.163 9.069 9.986 1.00 78.50 87 GLY A N 1
ATOM 607 C CA . GLY A 1 87 ? -15.577 8.984 9.622 1.00 78.50 87 GLY A CA 1
ATOM 608 C C . GLY A 1 87 ? -16.470 8.538 10.784 1.00 78.50 87 GLY A C 1
ATOM 609 O O . GLY A 1 87 ? -17.589 9.021 10.913 1.00 78.50 87 GLY A O 1
ATOM 610 N N . LEU A 1 88 ? -15.976 7.658 11.657 1.00 80.62 88 LEU A N 1
ATOM 611 C CA . LEU A 1 88 ? -16.698 7.212 12.852 1.00 80.62 88 LEU A CA 1
ATOM 612 C C . LEU A 1 88 ? -16.688 8.265 13.967 1.00 80.62 88 LEU A C 1
ATOM 614 O O . LEU A 1 88 ? -17.723 8.487 14.588 1.00 80.62 88 LEU A O 1
ATOM 618 N N . GLU A 1 89 ? -15.563 8.951 14.187 1.00 74.81 89 GLU A N 1
ATOM 619 C CA . GLU A 1 89 ? -15.444 10.048 15.165 1.00 74.81 89 GLU A CA 1
ATOM 620 C C . GLU A 1 89 ? -16.388 11.214 14.838 1.00 74.81 89 GLU A C 1
ATOM 622 O O . GLU A 1 89 ? -16.948 11.844 15.730 1.00 74.81 89 GLU A O 1
ATOM 627 N N . THR A 1 90 ? -16.610 11.482 13.550 1.00 65.06 90 THR A N 1
ATOM 628 C CA . THR A 1 90 ? -17.545 12.522 13.082 1.00 65.06 90 THR A CA 1
ATOM 629 C C . THR A 1 90 ? -19.010 12.077 13.057 1.00 65.06 90 THR A C 1
ATOM 631 O O . THR A 1 90 ? -19.893 12.917 12.886 1.00 65.06 90 THR A O 1
ATOM 634 N N . ALA A 1 91 ? -19.284 10.782 13.239 1.00 60.91 91 ALA A N 1
ATOM 635 C CA . ALA A 1 91 ? -20.627 10.206 13.245 1.00 60.91 91 ALA A CA 1
ATOM 636 C C . ALA A 1 91 ? -21.186 9.952 14.661 1.00 60.91 91 ALA A C 1
ATOM 638 O O . ALA A 1 91 ? -22.323 9.489 14.787 1.00 60.91 91 ALA A O 1
ATOM 639 N N . GLN A 1 92 ? -20.420 10.233 15.724 1.00 50.38 92 GLN A N 1
ATOM 640 C CA . GLN A 1 92 ? -20.912 10.161 17.104 1.00 50.38 92 GLN A CA 1
ATOM 641 C C . GLN A 1 92 ? -21.724 11.430 17.458 1.00 50.38 92 GLN A C 1
ATOM 643 O O . GLN A 1 92 ? -21.233 12.530 17.201 1.00 50.38 92 GLN A O 1
ATOM 648 N N . PRO A 1 93 ? -22.957 11.300 17.998 1.00 55.91 93 PRO A N 1
ATOM 649 C CA . PRO A 1 93 ? -23.812 12.428 18.389 1.00 55.91 93 PRO A CA 1
ATOM 650 C C . PRO A 1 93 ? -23.331 13.164 19.645 1.00 55.91 93 PRO A C 1
ATOM 652 O O . PRO A 1 93 ? -22.704 12.517 20.518 1.00 55.91 93 PRO A O 1
#

Foldseek 3Di:
DDDDDDDPPDDPDDDDDPPPDDPDPDPAQDLVQQLVVLLVLVVVQVVCDPNRDDDDRDPSRPNPDPVSSVVSNVVSVVVVVVVVVVVVVVVDD